Protein AF-A0A7X6SZX3-F1 (afdb_monomer_lite)

Foldseek 3Di:
DDDDPVPDDVVVVVVPVVVVVVVVVVLVVLLVLLVVLCVVVVNPLVSSCVVVVHDSVVSVVSCVVSVD

Structure (mmCIF, N/CA/C/O backbone):
data_AF-A0A7X6SZX3-F1
#
_entry.id   AF-A0A7X6SZX3-F1
#
loop_
_atom_site.group_PDB
_atom_site.id
_atom_site.type_symbol
_atom_site.label_atom_id
_atom_site.label_alt_id
_atom_site.label_comp_id
_atom_site.label_asym_id
_atom_site.label_entity_id
_atom_site.label_seq_id
_atom_site.pdbx_PDB_ins_code
_atom_site.Cartn_x
_atom_site.Cartn_y
_atom_si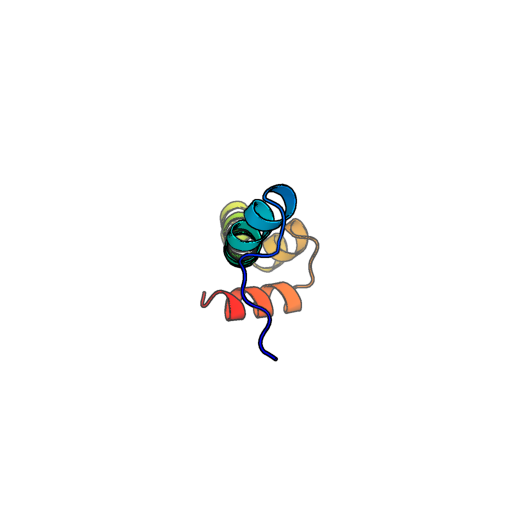te.Cartn_z
_atom_site.occupancy
_atom_site.B_iso_or_equiv
_atom_site.auth_seq_id
_atom_site.auth_comp_id
_atom_site.auth_asym_id
_atom_site.auth_atom_id
_atom_site.pdbx_PDB_model_num
ATOM 1 N N . ASP A 1 1 ? 32.843 26.250 12.434 1.00 42.28 1 ASP A N 1
ATOM 2 C CA . ASP A 1 1 ? 31.609 26.723 13.089 1.00 42.28 1 ASP A CA 1
ATOM 3 C C . ASP A 1 1 ? 30.459 25.766 12.847 1.00 42.28 1 ASP A C 1
ATOM 5 O O . ASP A 1 1 ? 30.144 25.466 11.702 1.00 42.28 1 ASP A O 1
ATOM 9 N N . ILE A 1 2 ? 29.895 25.225 13.926 1.00 47.09 2 ILE A N 1
ATOM 10 C CA . ILE A 1 2 ? 28.796 24.250 13.912 1.00 47.09 2 ILE A CA 1
ATOM 11 C C . ILE A 1 2 ? 27.516 24.983 14.304 1.00 47.09 2 ILE A C 1
ATOM 13 O O . ILE A 1 2 ? 27.433 25.553 15.388 1.00 47.09 2 ILE A O 1
ATOM 17 N N . ILE A 1 3 ? 26.531 24.999 13.408 1.00 42.88 3 ILE A N 1
ATOM 18 C CA . ILE A 1 3 ? 25.246 25.663 13.641 1.00 42.88 3 ILE A CA 1
ATOM 19 C C . ILE A 1 3 ? 24.405 24.771 14.562 1.00 42.88 3 ILE A C 1
ATOM 21 O O . ILE A 1 3 ? 23.915 23.719 14.146 1.00 42.88 3 ILE A O 1
ATOM 25 N N . THR A 1 4 ? 24.248 25.191 15.818 1.00 57.91 4 THR A N 1
ATOM 26 C CA . THR A 1 4 ? 23.414 24.515 16.823 1.00 57.91 4 THR A CA 1
ATOM 27 C C . THR A 1 4 ? 21.941 24.917 16.668 1.00 57.91 4 THR A C 1
ATOM 29 O O . THR A 1 4 ? 21.618 26.054 16.331 1.00 57.91 4 THR A O 1
ATOM 32 N N . ILE A 1 5 ? 21.042 23.961 16.924 1.00 56.56 5 ILE A N 1
ATOM 33 C CA . ILE A 1 5 ? 19.590 23.947 16.625 1.00 56.56 5 ILE A CA 1
ATOM 34 C C . ILE A 1 5 ? 18.782 25.053 17.353 1.00 56.56 5 ILE A C 1
ATOM 36 O O . ILE A 1 5 ? 17.597 25.238 17.084 1.00 56.56 5 ILE A O 1
ATOM 40 N N . ASP A 1 6 ? 19.417 25.819 18.238 1.00 58.44 6 ASP A N 1
ATOM 41 C CA . ASP A 1 6 ? 18.795 26.851 19.077 1.00 58.44 6 ASP A CA 1
ATOM 42 C C . ASP A 1 6 ? 18.424 28.151 18.344 1.00 58.44 6 ASP A C 1
ATOM 44 O O . ASP A 1 6 ? 17.632 28.934 18.854 1.00 58.44 6 ASP A O 1
ATOM 48 N N . HIS A 1 7 ? 18.936 28.377 17.131 1.00 57.78 7 HIS A N 1
ATOM 49 C CA . HIS A 1 7 ? 18.712 29.629 16.389 1.00 57.78 7 HIS A CA 1
ATOM 50 C C . HIS A 1 7 ? 17.519 29.614 15.420 1.00 57.78 7 HIS A C 1
ATOM 52 O O . HIS A 1 7 ? 17.367 30.528 14.610 1.00 57.78 7 HIS A O 1
ATOM 58 N N . ILE A 1 8 ? 16.677 28.579 15.463 1.00 54.53 8 ILE A N 1
ATOM 59 C CA . ILE A 1 8 ? 15.559 28.424 14.527 1.00 54.53 8 ILE A CA 1
ATOM 60 C C . ILE A 1 8 ? 14.240 28.769 15.243 1.00 54.53 8 ILE A C 1
ATOM 62 O O . ILE A 1 8 ? 13.944 28.155 16.272 1.00 54.53 8 ILE A O 1
ATOM 66 N N . PRO A 1 9 ? 13.439 29.718 14.714 1.00 58.88 9 PRO A N 1
ATOM 67 C CA . PRO A 1 9 ? 12.200 30.170 15.346 1.00 58.88 9 PRO A CA 1
ATOM 68 C C . PRO A 1 9 ? 11.191 29.021 15.528 1.00 58.88 9 PRO A C 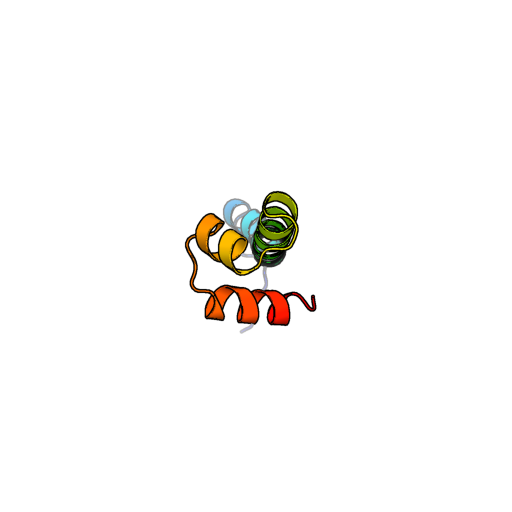1
ATOM 70 O O . PRO A 1 9 ? 11.202 28.060 14.746 1.00 58.88 9 PRO A O 1
ATOM 73 N N . PRO A 1 10 ? 10.308 29.102 16.543 1.00 54.31 10 PRO A N 1
ATOM 74 C CA . PRO A 1 10 ? 9.384 28.025 16.911 1.00 54.31 10 PRO A CA 1
ATOM 75 C C . PRO A 1 10 ? 8.487 27.568 15.749 1.00 54.31 10 PRO A C 1
ATOM 77 O O . PRO A 1 10 ? 8.213 26.375 15.642 1.00 54.31 10 PRO A O 1
ATOM 80 N N . GLU A 1 11 ? 8.149 28.461 14.812 1.00 51.72 11 GLU A N 1
ATOM 81 C CA . GLU A 1 11 ? 7.365 28.150 13.603 1.00 51.72 11 GLU A CA 1
ATOM 82 C C . GLU A 1 11 ? 8.039 27.127 12.666 1.00 51.72 11 GLU A C 1
ATOM 84 O O . GLU A 1 11 ? 7.357 26.361 11.988 1.00 51.72 11 GLU A O 1
ATOM 89 N N . ILE A 1 12 ? 9.377 27.062 12.638 1.00 56.28 12 ILE A N 1
ATOM 90 C CA . ILE A 1 12 ? 10.128 26.040 11.880 1.00 56.28 12 ILE A CA 1
ATOM 91 C C . ILE A 1 12 ? 10.534 24.870 12.790 1.00 56.28 12 ILE A C 1
ATOM 93 O O . ILE A 1 12 ? 10.694 23.739 12.319 1.00 56.28 12 ILE A O 1
ATOM 97 N N . ARG A 1 13 ? 10.672 25.108 14.101 1.00 54.03 13 ARG A N 1
ATOM 98 C CA . ARG A 1 13 ? 11.001 24.073 15.093 1.00 54.03 13 ARG A CA 1
ATOM 99 C C . ARG A 1 13 ? 9.914 22.990 15.157 1.00 54.03 13 ARG A C 1
ATOM 101 O O . ARG A 1 13 ? 10.248 21.811 15.221 1.00 54.03 13 ARG A O 1
ATOM 108 N N . GLU A 1 14 ? 8.649 23.364 14.976 1.00 50.28 14 GLU A N 1
ATOM 109 C CA . GLU A 1 14 ? 7.516 22.425 14.886 1.00 50.28 14 GLU A CA 1
ATOM 110 C C . GLU A 1 14 ? 7.464 21.619 13.566 1.00 50.28 14 GLU A C 1
ATOM 112 O O . GLU A 1 14 ? 6.776 20.601 13.456 1.00 50.28 14 GLU A O 1
ATOM 117 N N . ASN A 1 15 ? 8.245 22.003 12.550 1.00 52.91 15 ASN A N 1
ATOM 118 C CA . ASN A 1 15 ? 8.268 21.297 11.265 1.00 52.91 15 ASN A CA 1
ATOM 119 C C . ASN A 1 15 ? 9.328 20.177 11.195 1.00 52.91 15 ASN A C 1
ATOM 121 O O . ASN A 1 15 ? 9.274 19.322 10.307 1.00 52.91 15 ASN A O 1
ATOM 125 N N . LYS A 1 16 ? 10.289 20.122 12.131 1.00 48.59 16 LYS A N 1
ATOM 126 C CA . LYS A 1 16 ? 11.371 19.120 12.072 1.00 48.59 16 LYS A CA 1
ATOM 127 C C . LYS A 1 16 ? 11.000 17.752 12.647 1.00 48.59 16 LYS A C 1
ATOM 129 O O . LYS A 1 16 ? 11.370 16.756 12.022 1.00 48.59 16 LYS A O 1
ATOM 134 N N . ASP A 1 17 ? 10.197 17.674 13.707 1.00 47.66 17 ASP A N 1
ATOM 135 C CA . ASP A 1 17 ? 9.642 16.396 14.202 1.00 47.66 17 ASP A CA 1
ATOM 136 C C . ASP A 1 17 ? 8.584 15.809 13.258 1.00 47.66 17 ASP A C 1
ATOM 138 O O . ASP A 1 17 ? 8.423 14.589 13.117 1.00 47.66 17 ASP A O 1
ATOM 142 N N . THR A 1 18 ? 7.916 16.683 12.512 1.00 48.59 18 THR A N 1
ATOM 143 C CA . THR A 1 18 ? 6.913 16.277 11.535 1.00 48.59 18 THR A CA 1
ATOM 144 C C . THR A 1 18 ? 7.578 15.689 10.288 1.00 48.59 18 THR A C 1
ATOM 146 O O . THR A 1 18 ? 7.041 14.751 9.722 1.00 48.59 18 THR A O 1
ATOM 149 N N . SER A 1 19 ? 8.786 16.110 9.892 1.00 46.50 19 SER A N 1
ATOM 150 C CA . SER A 1 19 ? 9.454 15.586 8.683 1.00 46.50 19 SER A CA 1
ATOM 151 C C . SER A 1 19 ? 9.845 14.096 8.762 1.00 46.50 19 SER A C 1
ATOM 153 O O . SER A 1 19 ? 9.673 13.355 7.788 1.00 46.50 19 SER A O 1
ATOM 155 N N . LYS A 1 20 ? 10.296 13.621 9.932 1.00 44.44 20 LYS A N 1
ATOM 156 C CA . LYS A 1 20 ? 10.640 12.203 10.146 1.00 44.44 20 LYS A CA 1
ATOM 157 C C . LYS A 1 20 ? 9.375 11.346 10.255 1.00 44.44 20 LYS A C 1
ATOM 159 O O . LYS A 1 20 ? 9.252 10.328 9.576 1.00 44.44 20 LYS A O 1
ATOM 164 N N . THR A 1 21 ? 8.371 11.861 10.965 1.00 45.91 21 THR A N 1
ATOM 165 C CA . THR A 1 21 ? 7.048 11.237 11.084 1.00 45.91 21 THR A CA 1
ATOM 166 C C . THR A 1 21 ? 6.294 11.209 9.749 1.00 45.91 21 THR A C 1
ATOM 168 O O . THR A 1 21 ? 5.660 10.210 9.434 1.00 45.91 21 THR A O 1
ATOM 171 N N . LEU A 1 22 ? 6.372 12.249 8.913 1.00 47.97 22 LEU A N 1
ATOM 172 C CA . LEU A 1 22 ? 5.701 12.336 7.606 1.00 47.97 22 LEU A CA 1
ATOM 173 C C . LEU A 1 22 ? 6.286 11.360 6.589 1.00 47.97 22 LEU A C 1
ATOM 175 O O . LEU A 1 22 ? 5.528 10.797 5.799 1.00 47.97 22 LEU A O 1
ATOM 179 N N . SER A 1 23 ? 7.604 11.145 6.613 1.00 50.38 23 SER A N 1
ATOM 180 C CA . SER A 1 23 ? 8.269 10.162 5.752 1.00 50.38 23 SER A CA 1
ATOM 181 C C . SER A 1 23 ? 7.799 8.743 6.088 1.00 50.38 23 SER A C 1
ATOM 183 O O . SER A 1 23 ? 7.294 8.026 5.221 1.00 50.38 23 SER A O 1
ATOM 185 N N . GLU A 1 24 ? 7.818 8.371 7.371 1.00 49.75 24 GLU A N 1
ATOM 186 C CA . GLU A 1 24 ? 7.338 7.061 7.826 1.00 49.75 24 GLU A CA 1
ATOM 187 C C . GLU A 1 24 ? 5.826 6.888 7.623 1.00 49.75 24 GLU A C 1
ATOM 189 O O . GLU A 1 24 ? 5.362 5.815 7.225 1.00 49.75 24 GLU A O 1
ATOM 194 N N . LYS A 1 25 ? 5.040 7.950 7.840 1.00 51.56 25 LYS A N 1
ATOM 195 C CA . LYS A 1 25 ? 3.584 7.942 7.643 1.00 51.56 25 LYS A CA 1
ATOM 196 C C . LYS A 1 25 ? 3.220 7.855 6.163 1.00 51.56 25 LYS A C 1
ATOM 198 O O . LYS A 1 25 ? 2.272 7.147 5.842 1.00 51.56 25 LYS A O 1
ATOM 203 N N . SER A 1 26 ? 3.984 8.483 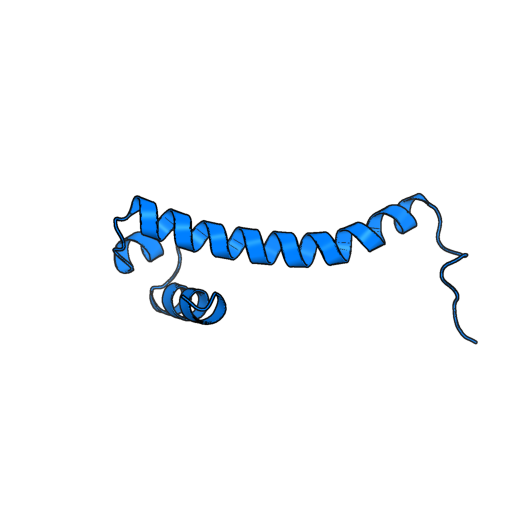5.266 1.00 54.97 26 SER A N 1
ATOM 204 C CA . SER A 1 26 ? 3.785 8.396 3.810 1.00 54.97 26 SER A CA 1
ATOM 205 C C . SER A 1 26 ? 4.125 7.010 3.262 1.00 54.97 26 SER A C 1
ATOM 207 O O . SER A 1 26 ? 3.382 6.485 2.431 1.00 54.97 26 SER A O 1
ATOM 209 N N . ILE A 1 27 ? 5.199 6.382 3.755 1.00 58.00 27 ILE A N 1
ATOM 210 C CA . ILE A 1 27 ? 5.566 5.006 3.382 1.00 58.00 27 ILE A CA 1
ATOM 211 C C . ILE A 1 27 ? 4.523 4.011 3.916 1.00 58.00 27 ILE A C 1
ATOM 213 O O . ILE A 1 27 ? 4.038 3.165 3.162 1.00 58.00 27 ILE A O 1
ATOM 217 N N . LYS A 1 28 ? 4.092 4.156 5.180 1.00 60.38 28 LYS A N 1
ATOM 218 C CA . LYS A 1 28 ? 3.014 3.331 5.759 1.00 60.38 28 LYS A CA 1
ATOM 219 C C . LYS A 1 28 ? 1.692 3.481 5.007 1.00 60.38 28 LYS A C 1
ATOM 221 O O . LYS A 1 28 ? 1.044 2.468 4.750 1.00 60.38 28 LYS A O 1
ATOM 226 N N . ASN A 1 29 ? 1.318 4.704 4.621 1.00 66.25 29 ASN A N 1
ATOM 227 C CA . ASN A 1 29 ? 0.101 4.941 3.839 1.00 66.25 29 ASN A CA 1
ATOM 228 C C . ASN A 1 29 ? 0.166 4.189 2.506 1.00 66.25 29 ASN A C 1
ATOM 230 O O . ASN A 1 29 ? -0.741 3.435 2.172 1.00 66.25 29 ASN A O 1
ATOM 234 N N . ARG A 1 30 ? 1.302 4.287 1.802 1.00 68.88 30 ARG A N 1
ATOM 235 C CA . ARG A 1 30 ? 1.492 3.626 0.504 1.00 68.88 30 ARG A CA 1
ATOM 236 C C . ARG A 1 30 ? 1.369 2.102 0.589 1.00 68.88 30 ARG A C 1
ATOM 238 O O . ARG A 1 30 ? 0.848 1.475 -0.331 1.00 68.88 30 ARG A O 1
ATOM 245 N N . HIS A 1 31 ? 1.872 1.498 1.667 1.00 74.69 31 HIS A N 1
ATOM 246 C CA 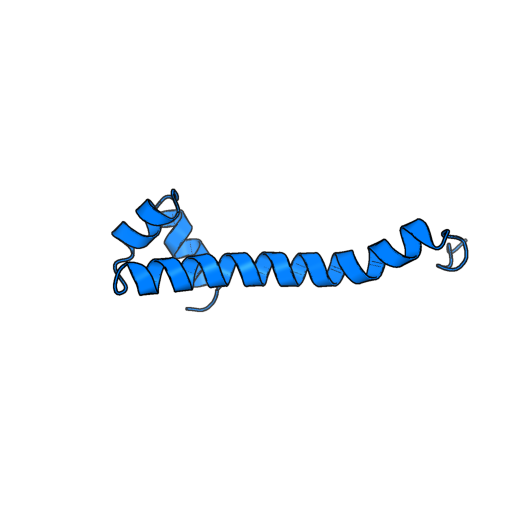. HIS A 1 31 ? 1.750 0.054 1.897 1.00 74.69 31 HIS A CA 1
ATOM 247 C C . HIS A 1 31 ? 0.307 -0.348 2.211 1.00 74.69 31 HIS A C 1
ATOM 249 O O . HIS A 1 31 ? -0.180 -1.358 1.697 1.00 74.69 31 HIS A O 1
ATOM 255 N N . GLN A 1 32 ? -0.401 0.460 3.002 1.00 79.31 32 GLN A N 1
ATOM 256 C CA . GLN A 1 32 ? -1.812 0.233 3.306 1.00 79.31 32 GLN A CA 1
ATOM 257 C C . GLN A 1 32 ? -2.694 0.318 2.058 1.00 79.31 32 GLN A C 1
ATOM 259 O O . GLN A 1 32 ? -3.568 -0.530 1.905 1.00 79.31 32 GLN A O 1
ATOM 264 N N . GLU A 1 33 ? -2.422 1.239 1.130 1.00 83.19 33 GLU A N 1
ATOM 265 C CA . GLU A 1 33 ? -3.149 1.326 -0.147 1.00 83.19 33 GLU A CA 1
ATOM 266 C C . GLU A 1 33 ? -3.064 0.021 -0.958 1.00 83.19 33 GLU A C 1
ATOM 268 O O . GLU A 1 33 ? -4.056 -0.435 -1.527 1.00 83.19 33 GLU A O 1
ATOM 273 N N . ILE A 1 34 ? -1.895 -0.629 -0.978 1.00 84.06 34 ILE A N 1
ATOM 274 C CA . ILE A 1 34 ? -1.692 -1.897 -1.698 1.00 84.06 34 ILE A CA 1
ATOM 275 C C . ILE A 1 34 ? -2.450 -3.034 -1.026 1.00 84.06 34 ILE A C 1
ATOM 277 O O . ILE A 1 34 ? -3.114 -3.819 -1.703 1.00 84.06 34 ILE A O 1
ATOM 281 N N . ILE A 1 35 ? -2.362 -3.119 0.301 1.00 84.62 35 ILE A N 1
ATOM 282 C CA . ILE A 1 35 ? -3.065 -4.139 1.084 1.00 84.62 35 ILE A CA 1
ATOM 283 C C . ILE A 1 35 ? -4.579 -3.969 0.931 1.00 84.62 35 ILE A C 1
ATOM 285 O O . ILE A 1 35 ? -5.287 -4.959 0.746 1.00 84.62 35 ILE A O 1
ATOM 289 N N . ASP A 1 36 ? -5.078 -2.736 0.969 1.00 87.62 36 ASP A N 1
ATOM 290 C CA . ASP A 1 36 ? -6.497 -2.431 0.801 1.00 87.62 36 ASP A CA 1
ATOM 291 C C . ASP A 1 36 ? -6.986 -2.789 -0.609 1.00 87.62 36 ASP A C 1
ATOM 293 O O . ASP A 1 36 ? -7.994 -3.483 -0.757 1.00 87.62 36 ASP A O 1
ATOM 297 N N . ALA A 1 37 ? -6.224 -2.435 -1.648 1.00 88.25 37 ALA A N 1
ATOM 298 C CA . ALA A 1 37 ? -6.531 -2.824 -3.021 1.00 88.25 37 ALA A CA 1
ATOM 299 C C . ALA A 1 37 ? -6.528 -4.350 -3.209 1.00 88.25 37 ALA A C 1
ATOM 301 O O . ALA A 1 37 ? -7.419 -4.896 -3.866 1.00 88.25 37 ALA A O 1
ATOM 302 N N . LEU A 1 38 ? -5.572 -5.067 -2.608 1.00 87.00 38 LEU A N 1
ATOM 303 C CA . LEU A 1 38 ? -5.541 -6.533 -2.628 1.00 87.00 38 LEU A CA 1
ATOM 304 C C . LEU A 1 38 ? -6.740 -7.127 -1.879 1.00 87.00 38 LEU A C 1
ATOM 306 O O . LEU A 1 38 ? -7.375 -8.044 -2.399 1.00 87.00 38 LEU A O 1
ATOM 310 N N . LYS A 1 39 ? -7.116 -6.592 -0.712 1.00 88.88 39 LYS A N 1
ATOM 311 C CA . LYS A 1 39 ? -8.302 -7.043 0.037 1.00 88.88 39 LYS A CA 1
ATOM 312 C C . LYS A 1 39 ? -9.592 -6.812 -0.750 1.00 88.88 39 LYS A C 1
ATOM 314 O O . LYS A 1 39 ? -10.364 -7.754 -0.929 1.00 88.88 39 LYS A O 1
ATOM 319 N N . LYS A 1 40 ? -9.794 -5.605 -1.288 1.00 88.25 40 LYS A N 1
ATOM 320 C CA . LYS A 1 40 ? -10.973 -5.243 -2.099 1.00 88.25 40 LYS A CA 1
ATOM 321 C C . LYS A 1 40 ? -11.116 -6.105 -3.348 1.00 88.25 40 LYS A C 1
ATOM 323 O O . LYS A 1 40 ? -12.226 -6.413 -3.766 1.00 88.25 40 LYS A O 1
ATOM 328 N N . THR A 1 41 ? -9.997 -6.535 -3.922 1.00 89.00 41 THR A N 1
ATOM 329 C CA . THR A 1 41 ? -9.974 -7.356 -5.141 1.00 89.00 41 THR A CA 1
ATOM 330 C C . THR A 1 41 ? -9.827 -8.852 -4.867 1.00 89.00 41 THR A C 1
ATOM 332 O O . THR A 1 41 ? -9.591 -9.618 -5.802 1.00 89.00 41 THR A O 1
ATOM 335 N N . LYS A 1 42 ? -9.971 -9.293 -3.607 1.00 87.50 42 LYS A N 1
ATOM 336 C CA . LYS A 1 42 ? -9.820 -10.699 -3.187 1.00 87.50 42 LYS A CA 1
ATOM 337 C C . LYS A 1 42 ? -8.500 -11.321 -3.665 1.00 87.50 42 LYS A C 1
ATOM 339 O O . LYS A 1 42 ? -8.469 -12.415 -4.219 1.00 87.50 42 LYS A O 1
ATOM 344 N N . ASN A 1 43 ? -7.400 -10.603 -3.456 1.00 80.81 43 ASN A N 1
ATOM 345 C CA . ASN A 1 43 ? -6.037 -10.980 -3.835 1.00 80.81 43 ASN A CA 1
ATOM 346 C C . ASN A 1 43 ? -5.777 -11.042 -5.356 1.00 80.81 43 ASN A C 1
ATOM 348 O O . ASN A 1 43 ? -4.749 -11.553 -5.811 1.00 80.81 43 ASN A O 1
ATOM 352 N N . ASN A 1 44 ? -6.679 -10.485 -6.172 1.00 87.19 44 ASN A N 1
ATOM 353 C CA . ASN A 1 44 ? -6.475 -10.388 -7.611 1.00 87.1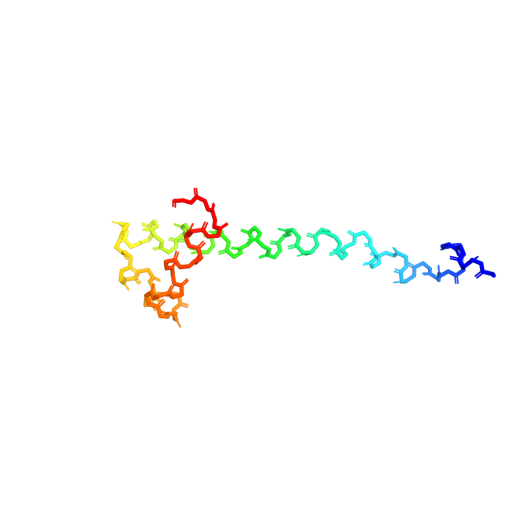9 44 ASN A CA 1
ATOM 354 C C . ASN A 1 44 ? -5.528 -9.229 -7.949 1.00 87.19 44 ASN A C 1
ATOM 356 O O . ASN A 1 44 ? -5.940 -8.095 -8.183 1.00 87.19 44 ASN A O 1
ATOM 360 N N . ARG A 1 45 ? -4.236 -9.549 -8.048 1.00 84.06 45 ARG A N 1
ATOM 361 C CA . ARG A 1 45 ? -3.144 -8.607 -8.351 1.00 84.06 45 ARG A CA 1
ATOM 362 C C . ARG A 1 45 ? -3.388 -7.764 -9.612 1.00 84.06 45 ARG A C 1
ATOM 364 O O . ARG A 1 45 ? -2.981 -6.610 -9.667 1.00 84.06 45 ARG A O 1
ATOM 371 N N . VAL A 1 46 ? -4.062 -8.304 -10.629 1.00 87.88 46 VAL A N 1
ATOM 372 C CA . VAL A 1 46 ? -4.364 -7.549 -11.861 1.00 87.88 46 VAL A CA 1
ATOM 373 C C . VAL A 1 46 ? -5.418 -6.483 -11.595 1.00 87.88 46 VAL A C 1
ATOM 375 O O . VAL A 1 46 ? -5.261 -5.341 -12.021 1.00 87.88 46 VAL A O 1
ATOM 378 N N . GLN A 1 47 ? -6.475 -6.848 -10.875 1.00 87.62 47 GLN A N 1
ATOM 379 C CA . GLN A 1 47 ? -7.530 -5.914 -10.495 1.00 87.62 47 GLN A CA 1
ATOM 380 C C . GLN A 1 47 ? -7.026 -4.894 -9.471 1.00 87.62 47 GLN A C 1
ATOM 382 O O . GLN A 1 47 ? -7.353 -3.722 -9.595 1.00 87.62 47 GLN A O 1
ATOM 387 N N . ALA A 1 48 ? -6.171 -5.291 -8.523 1.00 90.00 48 ALA A N 1
ATOM 388 C CA . ALA A 1 48 ? -5.563 -4.371 -7.561 1.00 90.00 48 ALA A CA 1
ATOM 389 C C . ALA A 1 48 ? -4.705 -3.308 -8.262 1.00 90.00 48 ALA A C 1
ATOM 391 O O . ALA A 1 48 ? -4.803 -2.129 -7.939 1.00 90.00 48 ALA A O 1
ATOM 392 N N . ALA A 1 49 ? -3.912 -3.707 -9.265 1.00 88.94 49 ALA A N 1
ATOM 393 C CA . ALA A 1 49 ? -3.125 -2.773 -10.070 1.00 88.94 49 ALA A CA 1
ATOM 394 C C . ALA A 1 49 ? -4.023 -1.780 -10.826 1.00 88.94 49 ALA A C 1
ATOM 396 O O . ALA A 1 49 ? -3.760 -0.580 -10.798 1.00 88.94 49 ALA A O 1
ATOM 397 N N . LYS A 1 50 ? -5.116 -2.267 -11.434 1.00 89.69 50 LYS A N 1
ATOM 398 C CA . LYS A 1 50 ? -6.114 -1.415 -12.103 1.00 89.69 50 LYS A CA 1
ATOM 399 C C . LYS A 1 50 ? -6.799 -0.451 -11.132 1.00 89.69 50 LYS A C 1
ATOM 401 O O . LYS A 1 50 ? -6.933 0.720 -11.456 1.0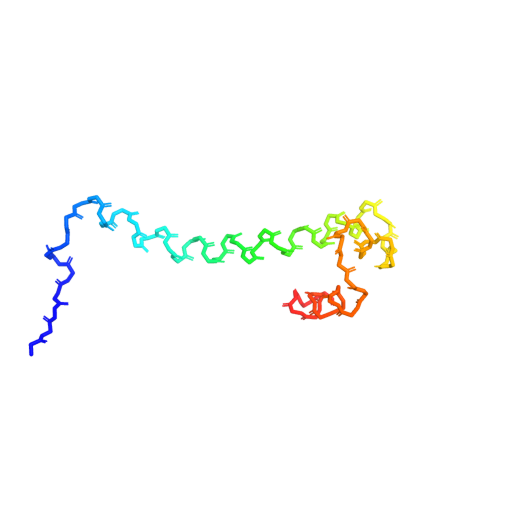0 89.69 50 LYS A O 1
ATOM 406 N N . LEU A 1 51 ? -7.186 -0.930 -9.949 1.00 87.25 51 LEU A N 1
ATOM 407 C CA . LEU A 1 51 ? -7.844 -0.137 -8.907 1.00 87.25 51 LEU A CA 1
ATOM 408 C C . LEU A 1 51 ? -6.927 0.979 -8.390 1.00 87.25 51 LEU A C 1
ATOM 410 O O . LEU A 1 51 ? -7.380 2.095 -8.173 1.00 87.25 51 LEU A O 1
ATOM 414 N N . LEU A 1 52 ? -5.631 0.692 -8.264 1.00 84.88 52 LEU A N 1
ATOM 415 C CA . LEU A 1 52 ? -4.606 1.666 -7.886 1.00 84.88 52 LEU A CA 1
ATOM 416 C C . LEU A 1 52 ? -4.132 2.553 -9.050 1.00 84.88 52 LEU A C 1
ATOM 418 O O . LEU A 1 52 ? -3.299 3.429 -8.833 1.00 84.88 52 LEU A O 1
ATOM 422 N N . GLY A 1 53 ? -4.596 2.317 -10.283 1.00 87.38 53 GLY A N 1
ATOM 423 C CA . GLY A 1 53 ? -4.160 3.065 -11.467 1.00 87.38 53 GLY A CA 1
ATOM 424 C C . GLY A 1 53 ? -2.677 2.880 -11.814 1.00 87.38 53 GLY A C 1
ATOM 425 O O . GLY A 1 53 ? -2.075 3.752 -12.437 1.00 87.38 53 GLY A O 1
ATOM 426 N N . ILE A 1 54 ? -2.065 1.767 -11.402 1.00 87.50 54 ILE A N 1
ATOM 427 C CA . ILE A 1 54 ? -0.642 1.477 -11.631 1.00 87.50 54 ILE A CA 1
ATOM 428 C C . ILE A 1 54 ? -0.448 0.268 -12.545 1.00 87.50 54 ILE A C 1
ATOM 430 O O . ILE A 1 54 ? -1.309 -0.601 -12.678 1.00 87.50 54 ILE A O 1
ATOM 434 N N . SER A 1 55 ? 0.738 0.162 -13.147 1.00 88.88 55 SER A N 1
ATOM 435 C CA . SER A 1 55 ? 1.118 -1.040 -13.891 1.00 88.88 55 SER A CA 1
ATOM 436 C C . SER A 1 55 ? 1.268 -2.248 -12.960 1.00 88.88 55 SER A C 1
ATOM 438 O O . SER A 1 55 ? 1.675 -2.128 -11.800 1.00 88.88 55 SER A O 1
ATOM 440 N N . ARG A 1 56 ? 1.027 -3.449 -13.500 1.00 86.62 56 ARG A N 1
ATOM 441 C CA . ARG A 1 56 ? 1.262 -4.729 -12.807 1.00 86.62 56 ARG A CA 1
ATOM 442 C C . ARG A 1 56 ? 2.696 -4.820 -12.276 1.00 86.62 56 ARG A C 1
ATOM 444 O O . ARG A 1 56 ? 2.899 -5.276 -11.157 1.00 86.62 56 ARG A O 1
ATOM 451 N N . GLN A 1 57 ? 3.677 -4.345 -13.048 1.00 88.19 57 GLN A N 1
ATOM 452 C CA . GLN A 1 57 ? 5.089 -4.345 -12.647 1.00 88.19 57 GLN A CA 1
ATOM 453 C C . GLN A 1 57 ? 5.334 -3.445 -11.428 1.00 88.19 57 GLN A C 1
ATOM 455 O O . GLN A 1 57 ? 6.052 -3.827 -10.505 1.00 88.19 57 GLN A O 1
ATOM 460 N N . THR A 1 58 ? 4.691 -2.275 -11.387 1.00 86.62 58 THR A N 1
ATOM 461 C CA . THR A 1 58 ? 4.753 -1.355 -10.246 1.00 86.62 58 THR A CA 1
ATOM 462 C C . THR A 1 58 ? 4.123 -1.979 -9.008 1.00 86.62 58 THR A C 1
ATOM 464 O O . THR A 1 58 ? 4.691 -1.861 -7.927 1.00 86.62 58 THR A O 1
ATOM 467 N N . LEU A 1 59 ? 2.993 -2.678 -9.157 1.00 87.19 59 LEU A N 1
ATOM 468 C CA . LEU A 1 59 ? 2.374 -3.396 -8.046 1.00 87.19 59 LEU A CA 1
ATOM 469 C C . LEU A 1 59 ? 3.322 -4.465 -7.482 1.00 87.19 59 LEU A C 1
ATOM 471 O O . LEU A 1 59 ? 3.541 -4.489 -6.278 1.00 87.19 59 LEU A O 1
ATOM 475 N N . TYR A 1 60 ? 3.933 -5.298 -8.332 1.00 86.50 60 TYR A N 1
ATOM 476 C CA . TYR A 1 60 ? 4.899 -6.312 -7.886 1.00 86.50 60 TYR A CA 1
ATOM 477 C C . TYR A 1 60 ? 6.105 -5.709 -7.170 1.00 86.50 60 TYR A C 1
ATOM 479 O O . TYR A 1 60 ? 6.506 -6.216 -6.124 1.00 86.50 60 TYR A O 1
ATOM 487 N N . ARG A 1 61 ? 6.666 -4.616 -7.703 1.00 85.75 61 ARG A N 1
ATOM 488 C CA . ARG A 1 61 ? 7.774 -3.915 -7.046 1.00 85.75 61 ARG A CA 1
ATOM 489 C C . ARG A 1 61 ? 7.361 -3.438 -5.660 1.00 85.75 61 ARG A C 1
ATOM 491 O O . ARG A 1 61 ? 8.071 -3.704 -4.703 1.00 85.75 61 ARG A O 1
ATOM 498 N N . LYS A 1 62 ? 6.185 -2.825 -5.546 1.00 82.81 62 LYS A N 1
ATOM 499 C CA . LYS A 1 62 ? 5.689 -2.317 -4.270 1.00 82.81 62 LYS A CA 1
ATOM 500 C C . LYS A 1 62 ? 5.343 -3.422 -3.265 1.00 82.81 62 LYS A C 1
ATOM 502 O O . LYS A 1 62 ? 5.570 -3.232 -2.082 1.00 82.81 62 LYS A O 1
ATOM 507 N N . ILE A 1 63 ? 4.827 -4.569 -3.718 1.00 83.62 63 ILE A N 1
ATOM 508 C CA . ILE A 1 63 ? 4.621 -5.759 -2.870 1.00 83.62 63 ILE A CA 1
ATOM 509 C C . ILE A 1 63 ? 5.970 -6.234 -2.314 1.00 83.62 63 ILE A C 1
ATOM 511 O O . ILE A 1 63 ? 6.098 -6.441 -1.111 1.00 83.62 63 ILE A O 1
ATOM 515 N N . LYS A 1 64 ? 6.996 -6.307 -3.173 1.00 84.81 64 LYS A N 1
ATOM 516 C CA . LYS A 1 64 ? 8.362 -6.671 -2.777 1.00 84.81 64 LYS A CA 1
ATOM 517 C C . LYS A 1 64 ? 8.979 -5.656 -1.805 1.00 84.81 64 LYS A C 1
ATOM 519 O O . LYS A 1 64 ? 9.609 -6.063 -0.839 1.00 84.81 64 LYS A O 1
ATOM 524 N N . GLU A 1 65 ? 8.787 -4.357 -2.042 1.00 77.81 65 GLU A N 1
ATOM 525 C CA . GLU A 1 65 ? 9.216 -3.278 -1.133 1.00 77.81 65 GLU A CA 1
ATOM 526 C C . GLU A 1 65 ? 8.486 -3.342 0.220 1.00 77.81 65 GLU A C 1
ATOM 528 O O . GLU A 1 65 ? 9.076 -3.032 1.251 1.00 77.81 65 GLU A O 1
ATOM 533 N N . ALA A 1 66 ? 7.227 -3.790 0.228 1.00 71.38 66 ALA A N 1
ATOM 534 C CA . ALA A 1 66 ? 6.437 -3.986 1.440 1.00 71.38 66 ALA A CA 1
ATOM 535 C C . ALA A 1 66 ? 6.759 -5.294 2.191 1.00 71.38 66 ALA A C 1
ATOM 537 O O . ALA A 1 66 ? 6.271 -5.471 3.306 1.00 71.38 66 ALA A O 1
ATOM 538 N N . GLY A 1 67 ? 7.558 -6.198 1.611 1.00 71.25 67 GLY A N 1
ATOM 539 C CA . GLY A 1 67 ? 7.905 -7.491 2.213 1.00 71.25 67 GLY A CA 1
ATOM 540 C C . GLY A 1 67 ? 6.748 -8.499 2.275 1.00 71.25 67 GLY A C 1
ATOM 541 O O . GLY A 1 67 ? 6.758 -9.368 3.145 1.00 71.25 67 GLY A O 1
ATOM 542 N N . LEU A 1 68 ? 5.751 -8.353 1.393 1.00 62.00 68 LEU A N 1
ATOM 543 C CA . LEU A 1 68 ? 4.590 -9.247 1.253 1.00 62.00 68 LEU A CA 1
ATOM 544 C C . LEU A 1 68 ? 4.831 -10.379 0.245 1.00 62.00 68 LEU A C 1
ATOM 546 O O . LEU A 1 68 ? 5.605 -10.172 -0.719 1.00 62.00 68 LEU A O 1
#

Sequence (68 aa):
DIITIDHIPPEIRENKDTSKTLSEKSIKNRHQEIIDALKKTKNNRVQAAKLLGISRQTLYRKIKEAGL

Radius of gyration: 18.44 Å; chains: 1; bounding box: 43×41×33 Å

Secondary structure (DSSP, 8-state):
----GGGS-HHHHHHHHHHHHHHHHHHHHHHHHHHHHHHHTTT-HHHHHHHTT--HHHHHHHHHHTT-

pLDDT: mean 70.51, std 16.82, range [42.28, 90.0]